Protein AF-A0A1F7H3T1-F1 (afdb_monomer_lite)

Sequence (120 aa):
MREVDNKWFFSELPFFVKMFTFYIKGDLIVLFPLLLIIILLGILSLKFMLLMVGTYIVVRNLGEMIYWIFHQFSSRSYRPNDFGFKRLDNHAIYILMQTLAIAGVMLGSAIVFAILLFFK

Organism: NCBI:txid1802040

Foldseek 3Di:
DPPCDPCQFADADPPVVCVLVDGHPVCCVPVVVVLVVLVVCVVVPVLSSQLSSLVCLQVSLVVQLVVLVVCLPDPLPDADDQVPPPVDGSNVSSVVSNVVSVVSNVRSVVSNVCSVPPVD

Radius of gyration: 16.69 Å; chains: 1; bounding box: 49×23×47 Å

pLDDT: mean 90.18, std 7.26, range [51.41, 97.94]

Secondary structure (DSSP, 8-state):
-----HHHHTPBPPHHHHTTT--BHHHHHHHHHHHHHHHHHHHH-HHHHHHHHHHHHHHHHHHHHHHHHHHHTTT-------TT-TTS-HHHHHHHHHHHHHHHHHHHHHHHHHHHHH--

Structure (mmCIF, N/CA/C/O backbone):
data_AF-A0A1F7H3T1-F1
#
_entry.id   AF-A0A1F7H3T1-F1
#
loop_
_atom_site.group_PDB
_atom_site.id
_atom_site.type_symbol
_atom_site.label_atom_id
_atom_site.label_alt_id
_atom_site.label_comp_id
_atom_site.label_asym_id
_atom_site.label_entity_id
_atom_site.label_seq_id
_atom_site.pdbx_PDB_ins_code
_atom_site.Cartn_x
_atom_site.Cartn_y
_atom_site.Cartn_z
_atom_site.occupancy
_atom_site.B_iso_or_equiv
_atom_site.auth_seq_id
_atom_site.auth_comp_id
_atom_site.auth_asym_id
_atom_site.auth_atom_id
_atom_site.pdbx_PDB_model_num
ATOM 1 N N . MET A 1 1 ? 29.172 -3.348 11.789 1.00 51.41 1 MET A N 1
ATOM 2 C CA . MET A 1 1 ? 27.769 -3.147 11.357 1.00 51.41 1 MET A CA 1
ATOM 3 C C . MET A 1 1 ? 27.760 -3.244 9.841 1.00 51.41 1 MET A C 1
ATOM 5 O O . MET A 1 1 ? 28.677 -2.698 9.247 1.00 51.41 1 MET A O 1
ATOM 9 N N . ARG A 1 2 ? 26.839 -3.988 9.207 1.00 59.34 2 ARG A N 1
ATOM 10 C CA . ARG A 1 2 ? 26.723 -3.926 7.736 1.00 59.34 2 ARG A CA 1
ATOM 11 C C . ARG A 1 2 ? 26.361 -2.487 7.380 1.00 59.34 2 ARG A C 1
ATOM 13 O O . ARG A 1 2 ? 25.352 -1.999 7.880 1.00 59.34 2 ARG A O 1
ATOM 20 N N . GLU A 1 3 ? 27.194 -1.823 6.591 1.00 77.12 3 GLU A N 1
ATOM 21 C CA . GLU A 1 3 ? 26.867 -0.500 6.073 1.00 77.12 3 GLU A CA 1
ATOM 22 C C . GLU A 1 3 ? 25.607 -0.623 5.215 1.00 77.12 3 GLU A C 1
ATOM 24 O O . GLU A 1 3 ? 25.492 -1.516 4.372 1.00 77.12 3 GLU A O 1
ATOM 29 N N . VAL A 1 4 ? 24.616 0.215 5.509 1.00 82.12 4 VAL A N 1
ATOM 30 C CA . VAL A 1 4 ? 23.403 0.320 4.703 1.00 82.12 4 VAL A CA 1
ATOM 31 C C . VAL A 1 4 ? 23.796 1.066 3.433 1.00 82.12 4 VAL A C 1
ATOM 33 O O . VAL A 1 4 ? 23.909 2.287 3.437 1.00 82.12 4 VAL A O 1
ATOM 36 N N . ASP A 1 5 ? 24.064 0.318 2.367 1.00 89.44 5 ASP A N 1
ATOM 37 C CA . ASP A 1 5 ? 24.391 0.853 1.050 1.00 89.44 5 ASP A CA 1
ATOM 38 C C . ASP A 1 5 ? 23.163 0.849 0.120 1.00 89.44 5 ASP A C 1
ATOM 40 O O . ASP A 1 5 ? 22.118 0.253 0.411 1.00 89.44 5 ASP A O 1
ATOM 44 N N . ASN A 1 6 ? 23.277 1.510 -1.037 1.00 89.06 6 ASN A N 1
ATOM 45 C CA . ASN A 1 6 ? 22.198 1.554 -2.034 1.00 89.06 6 ASN A CA 1
ATOM 46 C C . ASN A 1 6 ? 21.760 0.147 -2.463 1.00 89.06 6 ASN A C 1
ATOM 48 O O . ASN A 1 6 ? 20.573 -0.116 -2.659 1.00 89.06 6 ASN A O 1
ATOM 52 N N . LYS A 1 7 ? 22.715 -0.782 -2.575 1.00 89.31 7 LYS A N 1
ATOM 53 C CA . LYS A 1 7 ? 22.440 -2.162 -2.974 1.00 89.31 7 LYS 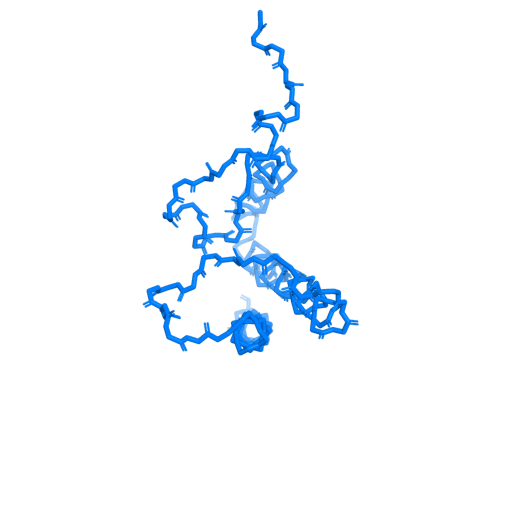A CA 1
ATOM 54 C C . LYS A 1 7 ? 21.554 -2.868 -1.952 1.00 89.31 7 LYS A C 1
ATOM 56 O O . LYS A 1 7 ? 20.640 -3.597 -2.336 1.00 89.31 7 LYS A O 1
ATOM 61 N N . TRP A 1 8 ? 21.796 -2.658 -0.663 1.00 91.00 8 TRP A N 1
ATOM 62 C CA . TRP A 1 8 ? 20.947 -3.180 0.394 1.00 91.00 8 TRP A CA 1
ATOM 63 C C . TRP A 1 8 ? 19.576 -2.501 0.394 1.00 91.00 8 TRP A C 1
ATOM 65 O O . TRP A 1 8 ? 18.569 -3.211 0.456 1.00 91.00 8 TRP A O 1
ATOM 75 N N . PHE A 1 9 ? 19.518 -1.171 0.264 1.00 90.50 9 PHE A N 1
ATOM 76 C CA . PHE A 1 9 ? 18.268 -0.400 0.326 1.00 90.50 9 PHE A CA 1
ATOM 77 C C . PHE A 1 9 ? 17.265 -0.830 -0.753 1.00 90.50 9 PHE A C 1
ATOM 79 O O . PHE A 1 9 ? 16.107 -1.120 -0.445 1.00 90.50 9 PHE A O 1
ATOM 86 N N . PHE A 1 10 ? 17.732 -0.955 -1.998 1.00 89.19 10 PHE A N 1
ATOM 87 C CA . PHE A 1 10 ? 16.917 -1.365 -3.146 1.00 89.19 10 PHE A CA 1
ATOM 88 C C . PHE A 1 10 ? 16.828 -2.885 -3.329 1.00 89.19 10 PHE A C 1
ATOM 90 O O . PHE A 1 10 ? 16.276 -3.350 -4.325 1.00 89.19 10 PHE A O 1
ATOM 97 N N . SER A 1 11 ? 17.364 -3.684 -2.398 1.00 88.69 11 SER A N 1
ATOM 98 C CA . SER A 1 11 ? 17.260 -5.138 -2.523 1.00 88.69 11 SER A CA 1
ATOM 99 C C . SER A 1 11 ? 15.812 -5.603 -2.377 1.00 88.69 11 SER A C 1
ATOM 101 O O . SER A 1 11 ? 15.076 -5.153 -1.493 1.00 88.69 11 SER A O 1
ATOM 103 N N . GLU A 1 12 ? 15.415 -6.515 -3.263 1.00 86.56 12 GLU A N 1
ATOM 104 C CA . GLU A 1 12 ? 14.058 -7.040 -3.296 1.00 86.56 12 GLU A CA 1
ATOM 105 C C . GLU A 1 12 ? 13.722 -7.863 -2.053 1.00 86.56 12 GLU A C 1
ATOM 107 O O . GLU A 1 12 ? 14.559 -8.574 -1.486 1.00 86.56 12 GLU A O 1
ATOM 112 N N . LEU A 1 13 ? 12.450 -7.798 -1.669 1.00 87.25 13 LEU A N 1
ATOM 113 C CA . LEU A 1 13 ? 11.889 -8.634 -0.620 1.00 87.25 13 LEU A CA 1
ATOM 114 C C . LEU A 1 13 ? 11.285 -9.933 -1.181 1.00 87.25 13 LEU A C 1
ATOM 116 O O . LEU A 1 13 ? 10.882 -9.986 -2.347 1.00 87.25 13 LEU A O 1
ATOM 120 N N . PRO A 1 14 ? 11.178 -10.992 -0.358 1.00 86.38 14 PRO A N 1
ATOM 121 C CA . PRO A 1 14 ? 10.439 -12.194 -0.724 1.00 86.38 14 PRO A CA 1
ATOM 122 C C . PRO A 1 14 ? 8.989 -11.886 -1.120 1.00 86.38 14 PRO A C 1
ATOM 124 O O . PRO A 1 14 ? 8.367 -10.970 -0.580 1.00 86.38 14 PRO A O 1
ATOM 127 N N . PHE A 1 15 ? 8.420 -12.700 -2.014 1.00 80.00 15 PHE A N 1
ATOM 128 C CA . PHE A 1 15 ? 7.074 -12.488 -2.562 1.00 80.00 15 PHE A CA 1
ATOM 129 C C . PHE A 1 15 ? 5.985 -12.327 -1.487 1.00 80.00 15 PHE A C 1
ATOM 131 O O . PHE A 1 15 ? 5.127 -11.460 -1.609 1.00 80.00 15 PHE A O 1
ATOM 138 N N . PHE A 1 16 ? 6.050 -13.098 -0.397 1.00 81.88 16 PHE A N 1
ATOM 139 C CA . PHE A 1 16 ? 5.054 -13.015 0.674 1.00 81.88 16 PHE A CA 1
ATOM 140 C C . PHE A 1 16 ? 5.047 -11.662 1.398 1.00 81.88 16 PHE A C 1
ATOM 142 O O . PHE A 1 16 ? 4.002 -11.218 1.857 1.00 81.88 16 PHE A O 1
ATOM 149 N N . VAL A 1 17 ? 6.192 -10.978 1.466 1.00 83.56 17 VAL A N 1
ATOM 150 C CA . VAL A 1 17 ? 6.303 -9.649 2.086 1.00 83.56 17 VAL A CA 1
ATOM 151 C C . VAL A 1 17 ? 5.718 -8.580 1.157 1.00 83.56 17 VAL A C 1
ATOM 153 O O . VAL A 1 17 ? 5.066 -7.645 1.618 1.00 83.56 17 VAL A O 1
ATOM 156 N N . LYS A 1 18 ? 5.853 -8.778 -0.162 1.00 80.69 18 LYS A N 1
ATOM 157 C CA . LYS A 1 18 ? 5.255 -7.913 -1.192 1.00 80.69 18 LYS A CA 1
ATOM 158 C C . LYS A 1 18 ? 3.724 -7.896 -1.147 1.00 80.69 18 LYS A C 1
ATOM 160 O O . LYS A 1 18 ? 3.133 -6.893 -1.530 1.00 80.69 18 LYS A O 1
ATOM 165 N N . MET A 1 19 ? 3.079 -8.938 -0.609 1.00 75.75 19 MET A N 1
ATOM 166 C CA . MET A 1 19 ? 1.620 -8.958 -0.396 1.00 75.75 19 MET A CA 1
ATOM 167 C C . MET A 1 19 ? 1.144 -7.889 0.598 1.00 75.75 19 MET A C 1
ATOM 169 O O . MET A 1 19 ? 0.026 -7.401 0.485 1.00 75.75 19 MET A O 1
ATOM 173 N N . PHE A 1 20 ? 2.004 -7.475 1.532 1.00 77.88 20 PHE A N 1
ATOM 174 C CA . PHE A 1 20 ? 1.741 -6.363 2.448 1.00 77.88 20 PHE A CA 1
ATOM 175 C C . PHE A 1 20 ? 2.215 -5.022 1.878 1.00 77.88 20 PHE A C 1
ATOM 177 O O . PHE A 1 20 ? 2.447 -4.077 2.624 1.00 77.88 20 PHE A O 1
ATOM 184 N N . THR A 1 21 ? 2.381 -4.930 0.555 1.00 81.94 21 THR A N 1
ATOM 185 C CA . THR A 1 21 ? 2.796 -3.721 -0.174 1.00 81.94 21 THR A CA 1
ATOM 186 C C . THR A 1 21 ? 4.191 -3.190 0.185 1.00 81.94 21 THR A C 1
ATOM 188 O O . THR A 1 21 ? 4.480 -2.014 -0.028 1.00 81.94 21 THR A O 1
ATOM 191 N N . PHE A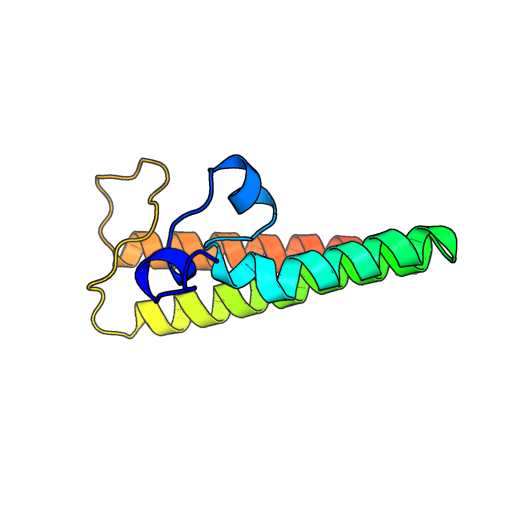 1 22 ? 5.083 -4.051 0.688 1.00 86.12 22 PHE A N 1
ATOM 192 C CA . PHE A 1 22 ? 6.514 -3.753 0.825 1.00 86.12 22 PHE A CA 1
ATOM 193 C C . PHE A 1 22 ? 7.291 -4.325 -0.364 1.00 86.12 22 PHE A C 1
ATOM 195 O O . PHE A 1 22 ? 7.354 -5.543 -0.540 1.00 86.12 22 PHE A O 1
ATOM 202 N N . TYR A 1 23 ? 7.934 -3.479 -1.158 1.00 84.69 23 TYR A N 1
ATOM 203 C CA . TYR A 1 23 ? 8.598 -3.905 -2.392 1.00 84.69 23 TYR A CA 1
ATOM 204 C C . TYR A 1 23 ? 10.110 -4.078 -2.217 1.00 84.69 23 TYR A C 1
ATOM 206 O O . TYR A 1 23 ? 10.683 -5.043 -2.736 1.00 84.69 23 TYR A O 1
ATOM 214 N N . ILE A 1 24 ? 10.739 -3.191 -1.441 1.00 89.56 24 ILE A N 1
ATOM 215 C CA . ILE A 1 24 ? 12.190 -3.160 -1.199 1.00 89.56 24 ILE A CA 1
ATOM 216 C C . ILE A 1 24 ? 12.511 -3.130 0.295 1.00 89.56 24 ILE A C 1
ATOM 218 O O . ILE A 1 24 ? 11.680 -2.730 1.109 1.00 89.56 24 ILE A O 1
ATOM 222 N N . LYS A 1 25 ? 13.738 -3.498 0.683 1.00 88.62 25 LYS A N 1
ATOM 223 C CA . LYS A 1 25 ? 14.158 -3.411 2.095 1.00 88.62 25 LYS A CA 1
ATOM 224 C C . LYS A 1 25 ? 14.052 -2.005 2.678 1.00 88.62 25 LYS A C 1
ATOM 226 O O . LYS A 1 25 ? 13.736 -1.885 3.857 1.00 88.62 25 LYS A O 1
ATOM 231 N N . GLY A 1 26 ? 14.271 -0.969 1.869 1.00 88.69 26 GLY A N 1
ATOM 232 C CA . GLY A 1 26 ? 14.069 0.422 2.276 1.00 88.69 26 GLY A CA 1
ATOM 233 C C . GLY A 1 26 ? 12.661 0.698 2.815 1.00 88.69 26 GLY A C 1
ATOM 234 O O . GLY A 1 26 ? 12.522 1.413 3.805 1.00 88.69 26 GLY A O 1
ATOM 235 N N . ASP A 1 27 ? 11.630 0.055 2.255 1.00 90.19 27 ASP A N 1
ATOM 236 C CA . ASP A 1 27 ? 10.248 0.212 2.722 1.00 90.19 27 ASP A CA 1
ATOM 237 C C . ASP A 1 27 ? 10.097 -0.237 4.179 1.00 90.19 27 ASP A C 1
ATOM 239 O O . ASP A 1 27 ? 9.369 0.386 4.949 1.00 90.19 27 ASP A O 1
ATOM 243 N N . LEU A 1 28 ? 10.821 -1.284 4.591 1.00 90.88 28 LEU A N 1
ATOM 244 C CA . LEU A 1 28 ? 10.765 -1.800 5.959 1.00 90.88 28 LEU A CA 1
ATOM 245 C C . LEU A 1 28 ? 11.283 -0.791 6.990 1.00 90.88 28 LEU A C 1
ATOM 247 O O . LEU A 1 28 ? 10.914 -0.889 8.151 1.00 90.88 28 LEU A O 1
ATOM 251 N N . ILE A 1 29 ? 12.101 0.188 6.604 1.00 90.94 29 ILE A N 1
ATOM 252 C CA . ILE A 1 29 ? 12.614 1.190 7.550 1.00 90.94 29 ILE A CA 1
ATOM 253 C C . ILE A 1 29 ? 11.479 2.078 8.067 1.00 90.94 29 ILE A C 1
ATOM 255 O O . ILE A 1 29 ? 11.465 2.439 9.240 1.00 90.94 29 ILE A O 1
ATOM 259 N N . VAL A 1 30 ? 10.521 2.418 7.202 1.00 91.25 30 VAL A N 1
ATOM 260 C CA . VAL A 1 30 ? 9.448 3.375 7.518 1.00 91.25 30 VAL A CA 1
ATOM 261 C C . VAL A 1 30 ? 8.114 2.666 7.713 1.00 91.25 30 VAL A C 1
ATOM 263 O O . VAL A 1 30 ? 7.411 2.900 8.695 1.00 91.25 30 VAL A O 1
ATOM 266 N N . LEU A 1 31 ? 7.761 1.770 6.792 1.00 91.88 31 LEU A N 1
ATOM 267 C CA . LEU A 1 31 ? 6.442 1.152 6.762 1.00 91.88 31 LEU A CA 1
ATOM 268 C C . LEU A 1 31 ? 6.282 0.079 7.847 1.00 91.88 31 LEU A C 1
ATOM 270 O O . LEU A 1 31 ? 5.176 -0.099 8.350 1.00 91.88 31 LEU A O 1
ATOM 274 N N . PHE A 1 32 ? 7.355 -0.613 8.250 1.00 91.94 32 PHE A N 1
ATOM 275 C CA . PHE A 1 32 ? 7.254 -1.629 9.303 1.00 91.94 32 PHE A CA 1
ATOM 276 C C . PHE A 1 32 ? 7.009 -1.005 10.687 1.00 91.94 32 PHE A C 1
ATOM 278 O O . PHE A 1 32 ? 6.049 -1.425 11.334 1.00 91.94 32 PHE A O 1
ATOM 285 N N . PRO A 1 33 ? 7.758 0.027 11.140 1.00 94.25 33 PRO A N 1
ATOM 286 C CA . PRO A 1 33 ? 7.416 0.737 12.374 1.00 94.25 33 PRO A CA 1
ATOM 287 C C . PRO A 1 33 ? 6.012 1.342 12.343 1.00 94.25 33 PRO A C 1
ATOM 289 O O . PRO A 1 33 ? 5.294 1.262 13.336 1.00 94.25 33 PRO A O 1
ATOM 292 N N . LEU A 1 34 ? 5.592 1.898 11.200 1.00 93.94 34 LEU A N 1
ATOM 293 C CA . LEU A 1 34 ? 4.238 2.424 11.038 1.00 93.94 34 LEU A CA 1
ATOM 294 C C . LEU A 1 34 ? 3.181 1.332 11.246 1.00 93.94 34 LEU A C 1
ATOM 296 O O . LEU A 1 34 ? 2.259 1.518 12.037 1.00 93.94 34 LEU A O 1
ATOM 300 N N . LEU A 1 35 ? 3.321 0.183 10.578 1.00 93.31 35 LEU A N 1
ATOM 301 C CA . LEU A 1 35 ? 2.395 -0.939 10.742 1.00 93.31 35 LEU A CA 1
ATOM 302 C C . LEU A 1 35 ? 2.417 -1.503 12.164 1.00 93.31 35 LEU A C 1
ATOM 304 O O . LEU A 1 35 ? 1.363 -1.855 12.688 1.00 93.31 35 LEU A O 1
ATOM 308 N N . LEU A 1 36 ? 3.579 -1.529 12.819 1.00 94.75 36 LEU A N 1
ATOM 309 C CA . LEU A 1 36 ? 3.682 -1.925 14.220 1.00 94.75 36 LEU A CA 1
ATOM 310 C C . LEU A 1 36 ? 2.893 -0.973 15.127 1.00 94.75 36 LEU A C 1
ATOM 312 O O . LEU A 1 36 ? 2.123 -1.440 15.960 1.00 94.75 36 LEU A O 1
ATOM 316 N N . ILE A 1 37 ? 3.021 0.345 14.938 1.00 96.25 37 ILE A N 1
ATOM 317 C CA . ILE A 1 37 ? 2.233 1.344 15.679 1.00 96.25 37 ILE A CA 1
ATOM 318 C C . ILE A 1 37 ? 0.738 1.132 15.430 1.00 96.25 37 ILE A C 1
ATOM 320 O O . ILE A 1 37 ? -0.037 1.115 16.384 1.00 96.25 37 ILE A O 1
ATOM 324 N N . ILE A 1 38 ? 0.334 0.919 14.174 1.00 95.81 38 ILE A N 1
ATOM 325 C CA . ILE A 1 38 ? -1.062 0.636 1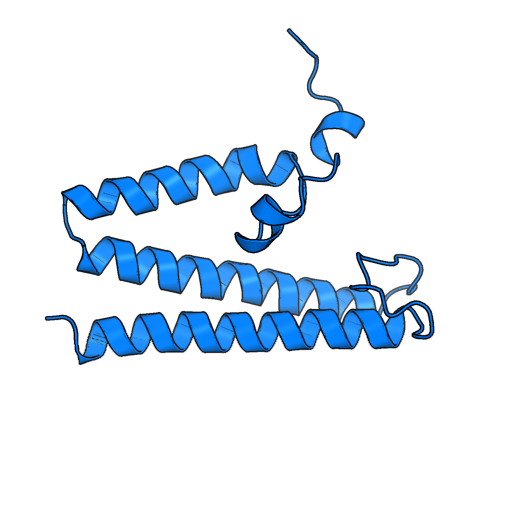3.819 1.00 95.81 38 ILE A CA 1
ATOM 326 C C . ILE A 1 38 ? -1.575 -0.589 14.585 1.00 95.81 38 ILE A C 1
ATOM 328 O O . ILE A 1 38 ? -2.634 -0.509 15.199 1.00 95.81 38 ILE A O 1
ATOM 332 N N . ILE A 1 39 ? -0.820 -1.690 14.614 1.00 94.25 39 ILE A N 1
ATOM 333 C CA . ILE A 1 39 ? -1.193 -2.909 15.350 1.00 94.25 39 ILE A CA 1
ATOM 334 C C . ILE A 1 39 ? -1.277 -2.644 16.860 1.00 94.25 39 ILE A C 1
ATOM 336 O O . ILE A 1 39 ? -2.226 -3.085 17.507 1.00 94.25 39 ILE A O 1
ATOM 340 N N . LEU A 1 40 ? -0.325 -1.898 17.428 1.00 96.25 40 LEU A N 1
ATOM 341 C CA . LEU A 1 40 ? -0.319 -1.562 18.856 1.00 96.25 40 LEU A CA 1
ATOM 342 C C . LEU A 1 40 ? -1.526 -0.704 19.261 1.00 96.25 40 LEU A C 1
ATOM 344 O O . LEU A 1 40 ? -2.041 -0.871 20.366 1.00 96.25 40 LEU A O 1
ATOM 348 N N . LEU A 1 41 ? -2.045 0.146 18.367 1.00 94.81 41 LEU A N 1
ATOM 349 C CA . LEU A 1 41 ? -3.306 0.862 18.602 1.00 94.81 41 LEU A CA 1
ATOM 350 C C . LEU A 1 41 ? -4.494 -0.093 18.790 1.00 94.81 41 LEU A C 1
ATOM 352 O O . LEU A 1 41 ? -5.464 0.278 19.450 1.00 94.81 41 LEU A O 1
ATOM 356 N N . GLY A 1 42 ? -4.412 -1.326 18.284 1.00 93.56 42 GLY A N 1
ATOM 357 C CA . GLY A 1 42 ? -5.427 -2.363 18.478 1.00 93.56 42 GLY A CA 1
ATOM 358 C C . GLY A 1 42 ? -5.623 -2.764 19.935 1.00 93.56 42 GLY A C 1
ATOM 359 O O . GLY A 1 42 ? -6.722 -3.172 20.300 1.00 93.56 42 GLY A O 1
ATOM 360 N N . ILE A 1 43 ? -4.600 -2.576 20.776 1.00 95.25 43 ILE A N 1
ATOM 361 C CA . ILE A 1 43 ? -4.690 -2.786 22.227 1.00 95.25 43 ILE A CA 1
ATOM 362 C C . ILE A 1 43 ? -5.636 -1.754 22.861 1.00 95.25 43 ILE A C 1
ATOM 364 O O . ILE A 1 43 ? -6.360 -2.076 23.798 1.00 95.25 43 ILE A O 1
ATOM 368 N N . LEU A 1 44 ? -5.648 -0.521 22.343 1.00 95.06 44 LEU A N 1
ATOM 369 C CA . LEU A 1 44 ? -6.497 0.566 22.839 1.00 95.06 44 LEU A CA 1
ATOM 370 C C . LEU A 1 44 ? 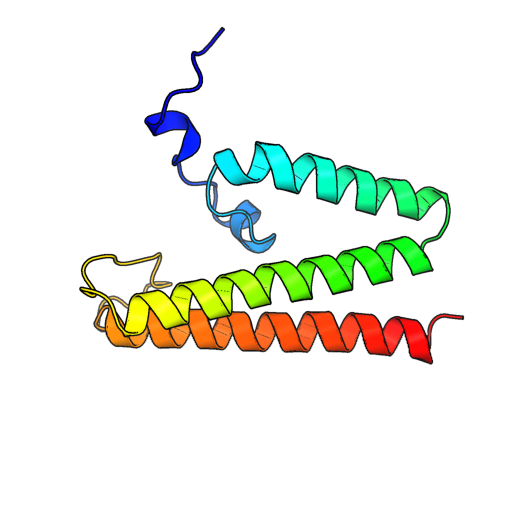-7.891 0.527 22.208 1.00 95.06 44 LEU A C 1
ATOM 372 O O . LEU A 1 44 ? -8.896 0.730 22.885 1.00 95.06 44 LEU A O 1
ATOM 376 N N . SER A 1 45 ? -7.958 0.301 20.896 1.00 95.62 45 SER A N 1
ATOM 377 C CA . SER A 1 45 ? -9.209 0.253 20.149 1.00 95.62 45 SER A CA 1
ATOM 378 C C . SER A 1 45 ? -9.041 -0.537 18.858 1.00 95.62 45 SER A C 1
ATOM 380 O O . SER A 1 45 ? -8.411 -0.080 17.899 1.00 95.62 45 SER A O 1
ATOM 382 N N . LEU A 1 46 ? -9.696 -1.699 18.798 1.00 95.00 46 LEU A N 1
ATOM 383 C CA . LEU A 1 46 ? -9.756 -2.515 17.587 1.00 95.00 46 LEU A CA 1
ATOM 384 C C . LEU A 1 46 ? -10.341 -1.726 16.406 1.00 95.00 46 LEU A C 1
ATOM 386 O O . LEU A 1 46 ? -9.812 -1.783 15.299 1.00 95.00 46 LEU A O 1
ATOM 390 N N . LYS A 1 47 ? -11.390 -0.932 16.650 1.00 95.44 47 LYS A N 1
ATOM 391 C CA . LYS A 1 47 ? -12.006 -0.070 15.634 1.00 95.44 47 LYS A CA 1
ATOM 392 C C . LYS A 1 47 ? -10.996 0.910 15.045 1.00 95.44 47 LYS A C 1
ATOM 394 O O . LYS A 1 47 ? -10.894 1.027 13.826 1.00 95.44 47 LYS A O 1
ATOM 399 N N . PHE A 1 48 ? -10.236 1.590 15.902 1.00 95.38 48 PHE A N 1
ATOM 400 C CA . PHE A 1 48 ? -9.247 2.565 15.453 1.00 95.38 48 PHE A CA 1
ATOM 401 C C . PHE A 1 48 ? -8.096 1.902 14.691 1.00 95.38 48 PHE A C 1
ATOM 403 O O . PHE A 1 48 ? -7.727 2.380 13.621 1.00 95.38 48 PHE A O 1
ATOM 410 N N . MET A 1 49 ? -7.597 0.756 15.165 1.00 96.38 49 MET A N 1
ATOM 411 C CA . MET A 1 49 ? -6.609 -0.042 14.429 1.00 96.38 49 MET A CA 1
ATOM 412 C C . MET A 1 49 ? -7.103 -0.395 13.026 1.00 96.38 49 MET A C 1
ATOM 414 O O . MET A 1 49 ? -6.394 -0.154 12.053 1.00 96.38 49 MET A O 1
ATOM 418 N N . LEU A 1 50 ? -8.317 -0.938 12.903 1.00 95.44 50 LEU A N 1
ATOM 419 C CA . LEU A 1 50 ? -8.861 -1.353 11.610 1.00 95.44 50 LEU A CA 1
ATOM 420 C C . LEU A 1 50 ? -9.059 -0.160 10.659 1.00 95.44 50 LEU A C 1
ATOM 422 O O . LEU A 1 50 ? -8.755 -0.279 9.472 1.00 95.44 50 LEU A O 1
ATOM 426 N N . LEU A 1 51 ? -9.497 1.001 11.166 1.00 96.88 51 LEU A N 1
ATOM 427 C CA . LEU A 1 51 ? -9.578 2.234 10.371 1.00 96.88 51 LEU A CA 1
ATOM 428 C C . LEU A 1 51 ? -8.201 2.669 9.860 1.00 96.88 51 LEU A C 1
ATOM 430 O O . LEU A 1 51 ? -8.064 3.040 8.692 1.00 96.88 51 LEU A O 1
ATOM 434 N N . MET A 1 52 ? -7.177 2.590 10.709 1.00 96.75 52 MET A N 1
ATOM 435 C CA . MET A 1 52 ? -5.805 2.934 10.337 1.00 96.75 52 MET A CA 1
ATOM 436 C C . MET A 1 52 ? -5.214 1.941 9.329 1.00 96.75 52 MET A C 1
ATOM 438 O O . MET A 1 52 ? -4.548 2.371 8.390 1.00 96.75 52 MET A O 1
ATOM 442 N N . VAL A 1 53 ? -5.509 0.641 9.453 1.00 94.88 53 VAL A N 1
ATOM 443 C CA . VAL A 1 53 ? -5.143 -0.374 8.447 1.00 94.88 53 VAL A CA 1
ATOM 444 C C . VAL A 1 53 ? -5.812 -0.074 7.105 1.00 94.88 53 VAL A C 1
ATOM 446 O O . VAL A 1 53 ? -5.130 -0.028 6.083 1.00 94.88 53 VAL A O 1
ATOM 449 N N . GLY A 1 54 ? -7.125 0.173 7.091 1.00 95.81 54 GLY A N 1
ATOM 450 C CA . GLY A 1 54 ? -7.849 0.512 5.862 1.00 95.81 54 GLY A CA 1
ATOM 451 C C . GLY A 1 54 ? -7.291 1.776 5.203 1.00 95.81 54 GLY A C 1
ATOM 452 O O . GLY A 1 54 ? -7.011 1.784 4.006 1.00 95.81 54 GLY A O 1
ATOM 453 N N . THR A 1 55 ? -7.024 2.811 6.002 1.00 96.88 55 THR A N 1
ATOM 454 C CA . THR A 1 55 ? -6.416 4.068 5.535 1.00 96.88 55 THR A CA 1
ATOM 455 C C . THR A 1 55 ? -5.010 3.848 4.978 1.00 96.88 55 THR A C 1
ATOM 457 O O . THR A 1 55 ? -4.685 4.372 3.914 1.00 96.88 55 THR A O 1
ATOM 460 N N . TYR A 1 56 ? -4.182 3.038 5.644 1.00 95.50 56 TYR A N 1
ATOM 461 C CA . TYR A 1 56 ? -2.855 2.663 5.152 1.00 95.50 56 TYR A CA 1
ATOM 462 C C . TYR A 1 56 ? -2.935 1.999 3.772 1.00 95.50 56 TYR A C 1
ATOM 464 O O . TYR A 1 56 ? -2.216 2.406 2.858 1.00 95.50 56 TYR A O 1
ATOM 472 N N . ILE A 1 57 ? -3.848 1.036 3.594 1.00 94.56 57 ILE A N 1
ATOM 473 C CA . ILE A 1 57 ? -4.068 0.360 2.307 1.00 94.56 57 ILE A CA 1
ATOM 474 C C . ILE A 1 57 ? -4.457 1.381 1.232 1.00 94.56 57 ILE A C 1
ATOM 476 O O . ILE A 1 57 ? -3.881 1.350 0.143 1.00 94.56 57 ILE A O 1
ATOM 480 N N . VAL A 1 58 ? -5.381 2.302 1.533 1.00 97.25 58 VAL A N 1
ATOM 481 C CA . VAL A 1 58 ? -5.795 3.366 0.602 1.00 97.25 58 VAL A CA 1
ATOM 482 C C . VAL A 1 58 ? -4.607 4.227 0.194 1.00 97.25 58 VAL A C 1
ATOM 484 O O . VAL A 1 58 ? -4.335 4.358 -0.995 1.00 97.25 58 VAL A O 1
ATOM 487 N N . VAL A 1 59 ? -3.879 4.791 1.159 1.00 96.25 59 VAL A N 1
ATOM 488 C CA . VAL A 1 59 ? -2.773 5.721 0.886 1.00 96.25 59 VAL A CA 1
ATOM 489 C C . VAL A 1 59 ? -1.657 5.030 0.107 1.00 96.25 59 VAL A C 1
ATOM 491 O O . VAL A 1 59 ? -1.147 5.588 -0.866 1.00 96.25 59 VAL A O 1
ATOM 494 N N . ARG A 1 60 ? -1.297 3.800 0.489 1.00 94.19 60 ARG A N 1
ATOM 495 C CA . ARG A 1 60 ? -0.229 3.048 -0.173 1.00 94.19 60 ARG A CA 1
ATOM 496 C C . ARG A 1 60 ? -0.589 2.713 -1.616 1.00 94.19 60 ARG A C 1
ATOM 498 O O . ARG A 1 60 ? 0.208 2.984 -2.510 1.00 94.19 60 ARG A O 1
ATOM 505 N N . ASN A 1 61 ? -1.794 2.200 -1.856 1.00 95.00 61 ASN A N 1
ATOM 506 C CA . ASN A 1 61 ? -2.236 1.881 -3.212 1.00 95.00 61 ASN A CA 1
ATOM 507 C C . ASN A 1 61 ? -2.498 3.137 -4.053 1.00 95.00 61 ASN A C 1
ATOM 509 O O . ASN A 1 61 ? -2.280 3.115 -5.259 1.00 95.00 61 ASN A O 1
ATOM 513 N N . LEU A 1 62 ? -2.894 4.256 -3.443 1.00 96.38 62 LEU A N 1
ATOM 514 C CA . LEU A 1 62 ? -3.016 5.526 -4.156 1.00 96.38 62 LEU A CA 1
ATOM 515 C C . LEU A 1 62 ? -1.644 6.019 -4.639 1.00 96.38 62 LEU A C 1
ATOM 517 O O . LEU A 1 62 ? -1.513 6.442 -5.786 1.00 96.38 62 LEU A O 1
ATOM 521 N N . GLY A 1 63 ? -0.617 5.914 -3.791 1.00 94.56 63 GLY A N 1
ATOM 522 C CA . GLY A 1 63 ? 0.766 6.210 -4.165 1.00 94.56 63 GLY A CA 1
ATOM 523 C C . GLY A 1 63 ? 1.263 5.328 -5.313 1.00 94.56 63 GLY A C 1
ATOM 524 O O . GLY A 1 63 ? 1.817 5.849 -6.278 1.00 94.56 63 GLY A O 1
ATOM 525 N N . GLU A 1 64 ? 0.998 4.019 -5.256 1.00 92.62 64 GLU A N 1
ATOM 526 C CA . GLU A 1 64 ? 1.309 3.084 -6.348 1.00 92.62 64 GLU A CA 1
ATOM 527 C C . GLU A 1 64 ? 0.580 3.460 -7.640 1.00 92.62 64 GLU A C 1
ATOM 529 O O . GLU A 1 64 ? 1.193 3.544 -8.700 1.00 92.62 64 GLU A O 1
ATOM 534 N N . MET A 1 65 ? -0.718 3.758 -7.568 1.00 94.75 65 MET A N 1
ATOM 535 C CA . MET A 1 65 ? -1.499 4.179 -8.730 1.00 94.75 65 MET A CA 1
ATOM 536 C C . MET A 1 65 ? -0.866 5.402 -9.404 1.00 94.75 65 MET A C 1
ATOM 538 O O . MET A 1 65 ? -0.674 5.401 -10.620 1.00 94.75 65 MET A O 1
ATOM 542 N N . ILE A 1 66 ? -0.495 6.416 -8.618 1.00 94.12 66 ILE A N 1
ATOM 543 C CA . ILE A 1 66 ? 0.183 7.622 -9.106 1.00 94.12 66 ILE A CA 1
ATOM 544 C C . ILE A 1 66 ? 1.551 7.271 -9.710 1.00 94.12 66 ILE A C 1
ATOM 546 O O . ILE A 1 66 ? 1.873 7.718 -10.811 1.00 94.12 66 ILE A O 1
ATOM 550 N N . TYR A 1 67 ? 2.341 6.441 -9.028 1.00 92.44 67 TYR A N 1
ATOM 551 C CA . TYR A 1 67 ? 3.648 5.983 -9.501 1.00 92.44 67 TYR A CA 1
ATOM 552 C C . TYR A 1 67 ? 3.557 5.288 -10.871 1.00 92.44 67 TYR A C 1
ATOM 554 O O . TYR A 1 67 ? 4.341 5.602 -11.775 1.00 92.44 67 TYR A O 1
ATOM 562 N N . TRP A 1 68 ? 2.575 4.402 -11.061 1.00 92.69 68 TRP A N 1
ATOM 563 C CA . TRP A 1 68 ? 2.372 3.688 -12.324 1.00 92.69 68 TRP A CA 1
ATOM 564 C C . TRP A 1 68 ? 1.851 4.593 -13.438 1.00 92.69 68 TRP A C 1
ATOM 566 O O . TRP A 1 68 ? 2.320 4.468 -14.570 1.00 92.69 68 TRP A O 1
ATOM 576 N N . ILE A 1 69 ? 0.981 5.558 -13.121 1.00 92.00 69 ILE A N 1
ATOM 577 C CA . ILE A 1 69 ? 0.563 6.603 -14.069 1.00 92.00 69 ILE A CA 1
ATOM 578 C C . ILE A 1 69 ? 1.790 7.359 -14.592 1.00 92.00 69 ILE A C 1
ATOM 580 O O . ILE A 1 69 ? 1.962 7.490 -15.802 1.00 92.00 69 ILE A O 1
ATOM 584 N N . PHE A 1 70 ? 2.698 7.798 -13.716 1.00 91.88 70 PHE A N 1
ATOM 585 C CA . PHE A 1 70 ? 3.914 8.490 -14.159 1.00 91.88 70 PHE A CA 1
ATOM 586 C C . PHE A 1 70 ? 4.803 7.614 -15.055 1.00 91.88 70 PHE A C 1
ATOM 588 O O . PHE A 1 70 ? 5.364 8.106 -16.036 1.00 91.88 70 PHE A O 1
ATOM 595 N N . HIS A 1 71 ? 4.899 6.310 -14.782 1.00 90.19 71 HIS A N 1
ATOM 596 C CA . HIS A 1 71 ? 5.682 5.387 -15.613 1.00 90.19 71 HIS A CA 1
ATOM 597 C C . HIS A 1 71 ? 5.073 5.152 -17.002 1.00 90.19 71 HIS A C 1
ATOM 599 O O . HIS A 1 71 ? 5.821 4.974 -17.966 1.00 90.19 71 HIS A O 1
ATOM 605 N N . GLN A 1 72 ? 3.746 5.212 -17.151 1.00 88.00 72 GLN A N 1
ATOM 606 C CA . GLN A 1 72 ? 3.073 5.078 -18.453 1.00 88.00 72 GLN A CA 1
ATOM 607 C C . GLN A 1 72 ? 3.469 6.164 -19.455 1.00 88.00 72 GLN A C 1
ATOM 609 O O . GLN A 1 72 ? 3.588 5.884 -20.657 1.00 88.00 72 GLN A O 1
ATOM 614 N N . PHE A 1 73 ? 3.697 7.377 -18.950 1.00 89.38 73 PHE A N 1
ATOM 615 C CA . PHE A 1 73 ? 4.044 8.556 -19.742 1.00 89.38 73 PHE A CA 1
ATOM 616 C C . PHE A 1 73 ? 5.554 8.861 -19.765 1.00 89.38 73 PHE A C 1
ATOM 618 O O . PHE A 1 73 ? 5.963 9.837 -20.387 1.00 89.38 73 PHE A O 1
ATOM 625 N N . SER A 1 74 ? 6.385 8.028 -19.127 1.00 86.06 74 SER A N 1
ATOM 626 C CA . SER A 1 74 ? 7.854 8.141 -19.127 1.00 86.06 74 SER A CA 1
ATOM 627 C C . SER A 1 74 ? 8.505 7.240 -20.195 1.00 86.06 74 SER A C 1
ATOM 629 O O . SER A 1 74 ? 7.822 6.680 -21.049 1.00 86.06 74 SER A O 1
ATOM 631 N N . SER A 1 75 ? 9.832 7.067 -20.163 1.00 78.12 75 SER A N 1
ATOM 632 C CA . SER A 1 75 ? 10.650 6.348 -21.160 1.00 78.12 75 SER A CA 1
ATOM 633 C C . SER A 1 75 ? 10.461 4.818 -21.217 1.00 78.12 75 SER A C 1
ATOM 635 O O . SER A 1 75 ? 11.176 4.146 -21.956 1.00 78.12 75 SER A O 1
ATOM 637 N N . ARG A 1 76 ? 9.486 4.252 -20.486 1.00 83.50 76 ARG A N 1
ATOM 638 C CA . ARG A 1 76 ? 9.042 2.834 -20.511 1.00 83.50 76 ARG A CA 1
ATOM 639 C C . ARG A 1 76 ? 10.144 1.763 -20.431 1.00 83.50 76 ARG A C 1
ATOM 641 O O . ARG A 1 76 ? 9.936 0.617 -20.833 1.00 83.50 76 ARG A O 1
ATOM 648 N N . SER A 1 77 ? 11.311 2.113 -19.903 1.00 82.38 77 SER A N 1
ATOM 649 C CA . SER A 1 77 ? 12.502 1.256 -19.875 1.00 82.38 77 SER A CA 1
ATOM 650 C C . SER A 1 77 ? 12.504 0.240 -18.728 1.00 82.38 77 SER A C 1
ATOM 652 O O . SER A 1 77 ? 13.170 -0.788 -18.812 1.00 82.38 77 SER A O 1
ATOM 654 N N . TYR A 1 78 ? 11.743 0.498 -17.664 1.00 82.94 78 TYR A N 1
ATOM 655 C CA . TYR A 1 78 ? 11.675 -0.352 -16.477 1.00 82.94 78 TYR A CA 1
ATOM 656 C C . TYR A 1 78 ? 10.649 -1.488 -16.643 1.00 82.94 78 TYR A C 1
ATOM 658 O O . TYR A 1 78 ? 9.544 -1.247 -17.111 1.00 82.94 78 TYR A O 1
ATOM 666 N N . ARG A 1 79 ? 10.948 -2.725 -16.232 1.00 82.06 79 ARG A N 1
ATOM 667 C CA . ARG A 1 79 ? 9.960 -3.822 -16.206 1.00 82.06 79 ARG A CA 1
ATOM 668 C C . ARG A 1 79 ? 9.800 -4.332 -14.772 1.00 82.06 79 ARG A C 1
ATOM 670 O O . ARG A 1 79 ? 10.744 -4.934 -14.261 1.00 82.06 79 ARG A O 1
ATOM 677 N N . PRO A 1 80 ? 8.654 -4.102 -14.108 1.00 80.25 80 PRO A N 1
ATOM 678 C CA . PRO A 1 80 ? 8.408 -4.678 -12.790 1.00 80.25 80 PRO A CA 1
ATOM 679 C C . PRO A 1 80 ? 8.109 -6.175 -12.885 1.00 80.25 80 PRO A C 1
ATOM 681 O O . PRO A 1 80 ? 8.014 -6.732 -13.979 1.00 80.25 80 PRO A O 1
ATOM 684 N N . ASN A 1 81 ? 7.940 -6.826 -11.731 1.00 78.94 81 ASN A N 1
ATOM 685 C CA . ASN A 1 81 ? 7.515 -8.222 -11.675 1.00 78.94 81 ASN A CA 1
ATOM 686 C C . ASN A 1 81 ? 6.193 -8.395 -12.437 1.00 78.94 81 ASN A C 1
ATOM 688 O O . ASN A 1 81 ? 5.163 -7.893 -12.011 1.00 78.94 81 ASN A O 1
ATOM 692 N N . ASP A 1 82 ? 6.227 -9.097 -13.562 1.00 78.50 82 ASP A N 1
ATOM 693 C CA . ASP A 1 82 ? 5.113 -9.191 -14.500 1.00 78.50 82 ASP A CA 1
ATOM 694 C C . ASP A 1 82 ? 4.156 -10.352 -14.199 1.00 78.50 82 ASP A C 1
ATOM 696 O O . ASP A 1 82 ? 3.371 -10.718 -15.066 1.00 78.50 82 ASP A O 1
ATOM 700 N N . PHE A 1 83 ? 4.224 -10.970 -13.013 1.00 80.75 83 PHE A N 1
ATOM 701 C CA . PHE A 1 83 ? 3.410 -12.136 -12.635 1.00 80.75 83 PHE A CA 1
ATOM 702 C C . PHE A 1 83 ? 3.486 -13.306 -13.640 1.00 80.75 83 PHE A C 1
ATOM 704 O O . PHE A 1 83 ? 2.593 -14.150 -13.693 1.00 80.75 83 PHE A O 1
ATOM 711 N N . GLY A 1 84 ? 4.549 -13.373 -14.450 1.00 83.12 84 GLY A N 1
ATOM 712 C CA . GLY A 1 84 ? 4.711 -14.378 -15.501 1.00 83.12 84 GLY A CA 1
ATOM 713 C C . GLY A 1 84 ? 4.141 -13.980 -16.868 1.00 83.12 84 GLY A C 1
ATOM 714 O O . GLY A 1 84 ? 4.246 -14.771 -17.811 1.00 83.12 84 GLY A O 1
ATOM 715 N N . PHE A 1 85 ? 3.609 -12.763 -17.036 1.00 86.62 85 PHE A N 1
ATOM 716 C CA . PHE A 1 85 ? 3.108 -12.227 -18.309 1.00 86.62 85 PHE A CA 1
ATOM 717 C C . PHE A 1 85 ? 4.238 -11.797 -19.267 1.00 86.62 85 PHE A C 1
ATOM 719 O O . PHE A 1 85 ? 4.306 -10.665 -19.748 1.00 86.62 85 PHE A O 1
ATOM 726 N N . LYS A 1 86 ? 5.113 -12.742 -19.626 1.00 86.69 86 LYS A N 1
ATOM 727 C CA . LYS A 1 86 ? 6.313 -12.512 -20.456 1.00 86.69 86 LYS A CA 1
ATOM 728 C C . LYS A 1 86 ? 6.032 -12.003 -21.875 1.00 86.69 86 LYS A C 1
ATOM 730 O O . LYS A 1 86 ? 6.929 -11.472 -22.515 1.00 86.69 86 LYS A O 1
ATOM 735 N N . ARG A 1 87 ? 4.809 -12.195 -22.385 1.00 89.88 87 ARG A N 1
ATOM 736 C CA . ARG A 1 87 ? 4.400 -11.778 -23.742 1.00 89.88 87 ARG A CA 1
ATOM 737 C C . ARG A 1 87 ? 3.837 -10.356 -23.809 1.00 89.88 87 ARG A C 1
ATOM 739 O O . ARG A 1 87 ? 3.550 -9.888 -24.903 1.00 89.88 87 ARG A O 1
ATOM 746 N N . LEU A 1 88 ? 3.658 -9.695 -22.667 1.00 88.75 88 LEU A N 1
ATOM 747 C CA . LEU A 1 88 ? 3.215 -8.306 -22.609 1.00 88.75 88 LEU A CA 1
ATOM 748 C C . LEU A 1 88 ? 4.414 -7.358 -22.658 1.00 88.75 88 LEU A C 1
ATOM 750 O O . LEU A 1 88 ? 5.479 -7.650 -22.099 1.00 88.75 88 LEU A O 1
ATOM 754 N N . ASP A 1 89 ? 4.227 -6.222 -23.320 1.00 89.88 89 ASP A N 1
ATOM 755 C CA . ASP A 1 89 ? 5.188 -5.129 -23.306 1.00 89.88 89 ASP A CA 1
ATOM 756 C C . ASP A 1 89 ? 5.135 -4.368 -21.969 1.00 89.88 89 ASP A C 1
ATOM 758 O O . ASP A 1 89 ? 4.222 -4.537 -21.157 1.00 89.88 89 ASP A O 1
ATOM 762 N N . ASN A 1 90 ? 6.135 -3.524 -21.709 1.00 89.56 90 ASN A N 1
ATOM 763 C CA . ASN A 1 90 ? 6.204 -2.783 -20.446 1.00 89.56 90 ASN A CA 1
ATOM 764 C C . ASN A 1 90 ? 4.997 -1.851 -20.261 1.00 89.56 90 ASN A C 1
ATOM 766 O O . ASN A 1 90 ? 4.565 -1.630 -19.134 1.00 89.56 90 ASN A O 1
ATOM 770 N N . HIS A 1 91 ? 4.424 -1.342 -21.356 1.00 90.62 91 HIS A N 1
ATOM 771 C CA . HIS A 1 91 ? 3.264 -0.463 -21.294 1.00 90.62 91 HIS A CA 1
ATOM 772 C C . HIS A 1 91 ? 2.030 -1.186 -20.744 1.00 90.62 91 HIS A C 1
ATOM 774 O O . HIS A 1 91 ? 1.414 -0.703 -19.791 1.00 90.62 91 HIS A O 1
ATOM 780 N N . ALA A 1 92 ? 1.719 -2.373 -21.273 1.00 91.19 92 ALA A N 1
ATOM 781 C CA . ALA A 1 92 ? 0.639 -3.205 -20.756 1.00 91.19 92 ALA A CA 1
ATOM 782 C C . ALA A 1 92 ? 0.872 -3.598 -19.289 1.00 91.19 92 ALA A C 1
ATOM 784 O O . ALA A 1 92 ? -0.066 -3.578 -18.492 1.00 91.19 92 ALA A O 1
ATOM 785 N N . ILE A 1 93 ? 2.121 -3.886 -18.902 1.00 91.94 93 ILE A N 1
ATOM 786 C CA . ILE A 1 93 ? 2.454 -4.190 -17.504 1.00 91.94 93 ILE A CA 1
ATOM 787 C C . ILE A 1 93 ? 2.208 -2.986 -16.585 1.00 91.94 93 ILE A C 1
ATOM 789 O O . ILE A 1 93 ? 1.664 -3.164 -15.498 1.00 91.94 93 ILE A O 1
ATOM 793 N N . TYR A 1 94 ? 2.534 -1.759 -16.994 1.00 92.19 94 TYR A N 1
ATOM 794 C CA . TYR A 1 94 ? 2.253 -0.579 -16.165 1.00 92.19 94 TYR A CA 1
ATOM 795 C C . TYR A 1 94 ? 0.756 -0.322 -15.997 1.00 92.19 94 TYR A C 1
ATOM 797 O O . TYR A 1 94 ? 0.321 0.055 -14.912 1.00 92.19 94 TYR A O 1
ATOM 805 N N . ILE A 1 95 ? -0.040 -0.537 -17.051 1.00 92.25 95 ILE A N 1
ATOM 806 C CA . ILE A 1 95 ? -1.508 -0.478 -16.968 1.00 92.25 95 ILE A CA 1
ATOM 807 C C . ILE A 1 95 ? -2.018 -1.529 -15.984 1.00 92.25 95 ILE A C 1
ATOM 809 O O . ILE A 1 95 ? -2.810 -1.199 -15.104 1.00 92.25 95 ILE A O 1
ATOM 813 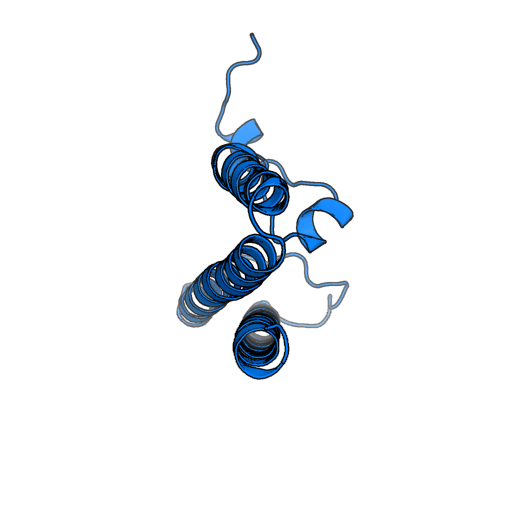N N . LEU A 1 96 ? -1.515 -2.763 -16.063 1.00 92.44 96 LEU A N 1
ATOM 814 C CA . LEU A 1 96 ? -1.882 -3.817 -15.120 1.00 92.44 96 LEU A CA 1
ATOM 815 C C . LEU A 1 96 ? -1.583 -3.395 -13.674 1.00 92.44 96 LEU A C 1
ATOM 817 O O . LEU A 1 96 ? -2.467 -3.463 -12.821 1.00 92.44 96 LEU A O 1
ATOM 821 N N . MET A 1 97 ? -0.381 -2.887 -13.405 1.00 91.56 97 MET A N 1
ATOM 822 C CA . MET A 1 97 ? 0.004 -2.429 -12.067 1.00 91.56 97 MET A CA 1
ATOM 823 C C . MET A 1 97 ? -0.864 -1.272 -11.561 1.00 91.56 97 MET A C 1
ATOM 825 O O . MET A 1 97 ? -1.324 -1.302 -10.420 1.00 91.56 97 MET A O 1
ATOM 829 N N . GLN A 1 98 ? -1.166 -0.294 -12.418 1.00 93.88 98 GLN A N 1
ATOM 830 C CA . GLN A 1 98 ? -2.093 0.787 -12.085 1.00 93.88 98 GLN A CA 1
ATOM 831 C C . GLN A 1 98 ? -3.487 0.241 -11.741 1.00 93.88 98 GLN A C 1
ATOM 833 O O . GLN A 1 98 ? -4.086 0.664 -10.756 1.00 93.88 98 GLN A O 1
ATOM 838 N N . THR A 1 99 ? -4.015 -0.703 -12.526 1.00 94.31 99 THR A N 1
ATOM 839 C CA . THR A 1 99 ? -5.349 -1.277 -12.274 1.00 94.31 99 THR A CA 1
ATOM 840 C C . THR A 1 99 ? -5.405 -2.095 -10.984 1.00 94.31 99 THR A C 1
ATOM 842 O O . THR A 1 99 ? -6.390 -2.001 -10.251 1.00 94.31 99 THR A O 1
ATOM 845 N N . LEU A 1 100 ? -4.334 -2.822 -10.646 1.00 92.44 100 LEU A N 1
ATOM 846 C CA . LEU A 1 100 ? -4.205 -3.496 -9.351 1.00 92.44 100 LEU A CA 1
ATOM 847 C C . LEU A 1 100 ? -4.202 -2.486 -8.197 1.00 92.44 100 LEU A C 1
ATOM 849 O O . LEU A 1 100 ? -4.887 -2.694 -7.196 1.00 92.44 100 LEU A O 1
ATOM 853 N N . ALA A 1 101 ? -3.499 -1.364 -8.361 1.00 94.38 101 ALA A N 1
ATOM 854 C CA . ALA A 1 101 ? -3.482 -0.293 -7.374 1.00 94.38 101 ALA A CA 1
ATOM 855 C C . ALA A 1 101 ? -4.873 0.352 -7.193 1.00 94.38 101 ALA A C 1
ATOM 857 O O . ALA A 1 101 ? -5.305 0.571 -6.063 1.00 94.38 101 ALA A O 1
ATOM 858 N N . ILE A 1 102 ? -5.636 0.568 -8.273 1.00 96.75 102 ILE A N 1
ATOM 859 C CA . ILE A 1 102 ? -7.034 1.041 -8.191 1.00 96.75 102 ILE A CA 1
ATOM 860 C C . ILE A 1 102 ? -7.893 0.069 -7.373 1.00 96.75 102 ILE A C 1
ATOM 862 O O . ILE A 1 102 ? -8.618 0.495 -6.470 1.00 96.75 102 ILE A O 1
ATOM 866 N N . ALA A 1 103 ? -7.791 -1.236 -7.645 1.00 95.56 103 ALA A N 1
ATOM 867 C CA . ALA A 1 103 ? -8.515 -2.252 -6.883 1.00 95.56 103 ALA A CA 1
ATOM 868 C C . ALA A 1 103 ? -8.137 -2.218 -5.391 1.00 95.56 103 ALA A C 1
ATOM 870 O O . ALA A 1 103 ? -9.013 -2.311 -4.529 1.00 95.56 103 ALA A O 1
ATOM 871 N N . GLY A 1 104 ? -6.855 -2.008 -5.078 1.00 94.81 104 GLY A N 1
ATOM 872 C CA . GLY A 1 104 ? -6.372 -1.827 -3.710 1.00 94.81 104 GLY A CA 1
ATOM 873 C C . GLY A 1 104 ? -6.952 -0.587 -3.018 1.00 94.81 104 GLY A C 1
ATOM 874 O O . GLY A 1 104 ? -7.405 -0.684 -1.877 1.00 94.81 104 GLY A O 1
ATOM 875 N N . VAL A 1 105 ? -7.014 0.561 -3.707 1.00 97.38 105 VAL A N 1
ATOM 876 C CA . VAL A 1 105 ? -7.659 1.789 -3.192 1.00 97.38 105 VAL A CA 1
ATOM 877 C C . VAL A 1 105 ? -9.139 1.549 -2.904 1.00 97.38 105 VAL A C 1
ATOM 879 O O . VAL A 1 105 ? -9.627 1.927 -1.835 1.00 97.38 105 VAL A O 1
ATOM 882 N N . MET A 1 106 ? -9.853 0.900 -3.826 1.00 97.62 106 MET A N 1
ATOM 883 C CA . MET A 1 106 ? -11.264 0.564 -3.639 1.00 97.62 106 MET A CA 1
ATOM 884 C C . MET A 1 106 ? -11.474 -0.357 -2.436 1.00 97.62 106 MET A C 1
ATOM 886 O O . MET A 1 106 ? -12.341 -0.085 -1.608 1.00 97.62 106 MET A O 1
ATOM 890 N N . LEU A 1 107 ? -10.666 -1.412 -2.310 1.00 95.56 107 LEU A N 1
ATOM 891 C CA . LEU A 1 107 ? -10.758 -2.368 -1.208 1.00 95.56 107 LEU A CA 1
ATOM 892 C C . LEU A 1 107 ? -10.461 -1.704 0.142 1.00 95.56 107 LEU A C 1
ATOM 894 O O . LEU A 1 107 ? -11.234 -1.865 1.084 1.00 95.56 107 LEU A O 1
ATOM 898 N N . GLY A 1 108 ? -9.395 -0.906 0.229 1.00 95.69 108 GLY A N 1
ATOM 899 C CA . GLY A 1 108 ? -9.077 -0.145 1.438 1.00 95.69 108 GLY A CA 1
ATOM 900 C C . GLY A 1 108 ? -10.194 0.832 1.819 1.00 95.69 108 GLY A C 1
ATOM 901 O O . GLY A 1 108 ? -10.590 0.895 2.982 1.00 95.69 108 GLY A O 1
ATOM 902 N N . SER A 1 109 ? -10.765 1.535 0.837 1.00 97.94 109 SER A N 1
ATOM 903 C CA . SER A 1 109 ? -11.869 2.477 1.070 1.00 97.94 109 SER A CA 1
ATOM 904 C C . SER A 1 109 ? -13.122 1.750 1.555 1.00 97.94 109 SER A C 1
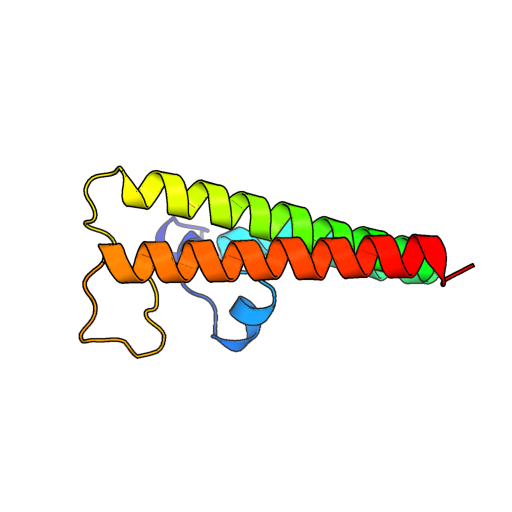ATOM 906 O O . SER A 1 109 ? -13.747 2.180 2.522 1.00 97.94 109 SER A O 1
ATOM 908 N N . ALA A 1 110 ? -13.462 0.616 0.936 1.00 96.88 110 ALA A N 1
ATOM 909 C CA . ALA A 1 110 ? -14.587 -0.217 1.349 1.00 96.88 110 ALA A CA 1
ATOM 910 C C . ALA A 1 110 ? -14.427 -0.720 2.790 1.00 96.88 110 ALA A C 1
ATOM 912 O O . ALA A 1 110 ? -15.393 -0.681 3.548 1.00 96.88 110 ALA A O 1
ATOM 913 N N . ILE A 1 111 ? -13.215 -1.121 3.194 1.00 95.44 111 ILE A N 1
ATOM 914 C CA . ILE A 1 111 ? -12.907 -1.496 4.582 1.00 95.44 111 ILE A CA 1
ATOM 915 C C . ILE A 1 111 ? -13.174 -0.318 5.526 1.00 95.44 111 ILE A C 1
ATOM 917 O O . ILE A 1 111 ? -13.896 -0.483 6.508 1.00 95.44 111 ILE A O 1
ATOM 921 N N . VAL A 1 112 ? -12.650 0.875 5.218 1.00 97.69 112 VAL A N 1
ATOM 922 C CA . VAL A 1 112 ? -12.867 2.080 6.040 1.00 97.69 112 VAL A CA 1
ATOM 923 C C . VAL A 1 112 ? -14.360 2.378 6.190 1.00 97.69 112 VAL A C 1
ATOM 925 O O . VAL A 1 112 ? -14.845 2.510 7.314 1.00 97.69 112 VAL A O 1
ATOM 928 N N . PHE A 1 113 ? -15.110 2.425 5.086 1.00 97.69 113 PHE A N 1
ATOM 929 C CA . PHE A 1 113 ? -16.551 2.684 5.128 1.00 97.69 113 PHE A CA 1
ATOM 930 C C . PHE A 1 113 ? -17.316 1.602 5.894 1.00 97.69 113 PHE A C 1
ATOM 932 O O . PHE A 1 113 ? -18.179 1.933 6.707 1.00 97.69 113 PHE A O 1
ATOM 939 N N . ALA A 1 114 ? -16.985 0.325 5.696 1.00 96.56 114 ALA A N 1
ATOM 940 C CA . ALA A 1 114 ? -17.627 -0.772 6.413 1.00 96.56 114 ALA A CA 1
ATOM 941 C C . ALA A 1 114 ? -17.417 -0.658 7.931 1.00 96.56 114 ALA A C 1
ATOM 943 O O . ALA A 1 114 ? -18.366 -0.821 8.699 1.00 96.56 114 ALA A O 1
ATOM 944 N N . ILE A 1 115 ? -16.205 -0.315 8.374 1.00 96.62 115 ILE A N 1
ATOM 945 C CA . ILE A 1 115 ? -15.912 -0.127 9.800 1.00 96.62 115 ILE A CA 1
ATOM 946 C C . ILE A 1 115 ? -16.686 1.071 10.358 1.00 96.62 115 ILE A C 1
ATOM 948 O O . ILE A 1 115 ? -17.278 0.963 11.428 1.00 96.62 115 ILE A O 1
ATOM 952 N N . LEU A 1 116 ? -16.729 2.196 9.638 1.00 95.94 116 LEU A N 1
ATOM 953 C CA . LEU A 1 116 ? -17.465 3.386 10.081 1.00 95.94 116 LEU A CA 1
ATOM 954 C C . LEU A 1 116 ? -18.974 3.135 10.216 1.00 95.94 116 LEU A C 1
ATOM 956 O O . LEU A 1 116 ? -19.593 3.654 11.144 1.00 95.94 116 LEU A O 1
ATOM 960 N N . LEU A 1 117 ? -19.560 2.352 9.307 1.00 95.75 117 LEU A N 1
ATOM 961 C CA . LEU A 1 117 ? -21.003 2.108 9.264 1.00 95.75 117 LEU A CA 1
ATOM 962 C C . LEU A 1 117 ? -21.459 1.006 10.225 1.00 95.75 117 LEU A C 1
ATOM 964 O O . LEU A 1 117 ? -22.506 1.140 10.861 1.00 95.75 117 LEU A O 1
ATOM 968 N N . PHE A 1 118 ? -20.699 -0.085 10.321 1.00 93.69 118 PHE A N 1
ATOM 969 C CA . PHE A 1 118 ? -21.164 -1.312 10.975 1.00 93.69 118 PHE A CA 1
ATOM 970 C C . PHE A 1 118 ? -20.431 -1.637 12.274 1.00 93.69 118 PHE A C 1
ATOM 972 O O . PHE A 1 118 ? -20.976 -2.348 13.116 1.00 93.69 118 PHE A O 1
ATOM 979 N N . PHE A 1 119 ? -19.221 -1.114 12.469 1.00 86.50 119 PHE A N 1
ATOM 980 C CA . PHE A 1 119 ? -18.431 -1.382 13.664 1.00 86.50 119 PHE A CA 1
ATOM 981 C C . PHE A 1 119 ? -18.642 -0.242 14.660 1.00 86.50 119 PHE A C 1
ATOM 983 O O . PHE A 1 119 ? -18.022 0.820 14.554 1.00 86.50 119 PHE A O 1
ATOM 990 N N . LYS A 1 120 ? -19.584 -0.420 15.589 1.00 75.38 120 LYS A N 1
ATOM 991 C CA . LYS A 1 120 ? -19.863 0.569 16.637 1.00 75.38 120 LYS A CA 1
ATOM 992 C C . LYS A 1 120 ? -18.818 0.499 17.735 1.00 75.38 120 LYS A C 1
ATOM 994 O O . LYS A 1 120 ? -18.672 -0.584 18.334 1.00 75.38 120 LYS A O 1
#